Protein AF-A0A969V2J6-F1 (afdb_monomer_lite)

Radius of gyration: 20.97 Å; chains: 1; bounding box: 41×26×71 Å

Sequence (148 aa):
MDELMSIHEIFIEPVRGALNVSGVFYYAWIIPANRFGLALFSAVFRFWLSLLTPVRLLFGLAAALFLGGSIGMEMVGGYYVSIAQPDWIYRLIHHGEEFLEMAGISVFCLPWSSWSASKPGNLQFSQLSPLGLKALIDGNIEGSSLAP

Structure (mmCIF, N/CA/C/O backbone):
data_AF-A0A969V2J6-F1
#
_entry.id   AF-A0A969V2J6-F1
#
loop_
_atom_site.group_PDB
_atom_site.id
_atom_site.type_symbol
_atom_site.label_atom_id
_atom_site.label_alt_id
_atom_site.label_comp_id
_atom_site.label_asym_id
_atom_site.label_entity_id
_atom_site.label_seq_id
_atom_site.pdbx_PDB_ins_code
_atom_site.Cartn_x
_atom_site.Cartn_y
_atom_site.Cartn_z
_atom_site.occupancy
_atom_site.B_iso_or_equiv
_atom_site.auth_seq_id
_atom_site.auth_comp_id
_atom_site.auth_asym_id
_atom_site.auth_atom_id
_atom_site.pdbx_PDB_model_num
ATOM 1 N N . MET A 1 1 ? 7.703 -18.942 1.971 1.00 44.28 1 MET A N 1
ATOM 2 C CA . MET A 1 1 ? 6.712 -19.352 0.957 1.00 44.28 1 MET A CA 1
ATOM 3 C C . MET A 1 1 ? 6.334 -18.099 0.213 1.00 44.28 1 MET A C 1
ATOM 5 O O . MET A 1 1 ? 6.005 -17.119 0.864 1.00 44.28 1 MET A O 1
ATOM 9 N N . ASP A 1 2 ? 6.473 -18.155 -1.103 1.00 50.75 2 ASP A N 1
ATOM 10 C CA . ASP A 1 2 ? 6.484 -17.022 -2.030 1.00 50.75 2 ASP A CA 1
ATOM 11 C C . ASP A 1 2 ? 5.198 -16.972 -2.875 1.00 50.75 2 ASP A C 1
ATOM 13 O O . ASP A 1 2 ? 5.191 -16.703 -4.073 1.00 50.75 2 ASP A O 1
ATOM 17 N N . GLU A 1 3 ? 4.079 -17.373 -2.267 1.00 53.94 3 GLU A N 1
ATOM 18 C CA . GLU A 1 3 ? 2.842 -17.668 -3.000 1.00 53.94 3 GLU A CA 1
ATOM 19 C C . GLU A 1 3 ? 2.149 -16.416 -3.551 1.00 53.94 3 GLU A C 1
ATOM 21 O O . GLU A 1 3 ? 1.500 -16.506 -4.588 1.00 53.94 3 GLU A O 1
ATOM 26 N N . LEU A 1 4 ? 2.309 -15.251 -2.910 1.00 54.31 4 LEU A N 1
ATOM 27 C CA . LEU A 1 4 ? 1.837 -13.978 -3.470 1.00 54.31 4 LEU A CA 1
ATOM 28 C C . LEU A 1 4 ? 2.778 -13.444 -4.565 1.00 54.31 4 LEU A C 1
ATOM 30 O O . LEU A 1 4 ? 2.282 -13.001 -5.598 1.00 54.31 4 LEU A O 1
ATOM 34 N N . MET A 1 5 ? 4.101 -13.591 -4.402 1.00 52.25 5 MET A N 1
ATOM 35 C CA . MET A 1 5 ? 5.109 -13.171 -5.392 1.00 52.25 5 MET A CA 1
ATOM 36 C C . MET A 1 5 ? 4.898 -13.877 -6.740 1.00 52.25 5 MET A C 1
ATOM 38 O O . MET A 1 5 ? 4.929 -13.246 -7.794 1.00 52.25 5 MET A O 1
ATOM 42 N N . SER A 1 6 ? 4.524 -15.162 -6.711 1.00 58.69 6 SER A N 1
ATOM 43 C CA . SER A 1 6 ? 4.220 -15.910 -7.934 1.00 58.69 6 SER A CA 1
ATOM 44 C C . SER A 1 6 ? 2.957 -15.412 -8.651 1.00 58.69 6 SER A C 1
ATOM 46 O O . SER A 1 6 ? 2.905 -15.419 -9.877 1.00 58.69 6 SER A O 1
ATOM 48 N N . ILE A 1 7 ? 1.934 -14.938 -7.930 1.00 61.84 7 ILE A N 1
ATOM 49 C CA . ILE A 1 7 ? 0.691 -14.473 -8.566 1.00 61.84 7 ILE A CA 1
ATOM 50 C C . ILE A 1 7 ? 0.947 -13.190 -9.358 1.00 61.84 7 ILE A C 1
ATOM 52 O O . ILE A 1 7 ? 0.471 -13.073 -10.488 1.00 61.84 7 ILE A O 1
ATOM 56 N N . HIS A 1 8 ? 1.709 -12.249 -8.798 1.00 60.41 8 HIS A N 1
ATOM 57 C CA . HIS A 1 8 ? 1.993 -10.975 -9.458 1.00 60.41 8 HIS A CA 1
ATOM 58 C C . HIS A 1 8 ? 2.805 -11.243 -10.729 1.00 60.41 8 HIS A C 1
ATOM 60 O O . HIS A 1 8 ? 2.400 -10.814 -11.807 1.00 60.41 8 HIS A O 1
ATOM 66 N N . GLU A 1 9 ? 3.832 -12.096 -10.640 1.00 64.12 9 GLU A N 1
ATOM 67 C CA . GLU A 1 9 ? 4.631 -12.549 -11.783 1.00 64.12 9 GLU A CA 1
ATOM 68 C C . GLU A 1 9 ? 3.809 -13.212 -12.896 1.00 64.12 9 GLU A C 1
ATOM 70 O O . GLU A 1 9 ? 3.976 -12.886 -14.075 1.00 64.12 9 GLU A O 1
ATOM 75 N N . ILE A 1 10 ? 2.869 -14.092 -12.536 1.00 67.38 10 ILE A N 1
ATOM 76 C CA . ILE A 1 10 ? 1.990 -14.776 -13.496 1.00 67.38 10 ILE A CA 1
ATOM 77 C C . ILE A 1 10 ? 1.106 -13.780 -14.259 1.00 67.38 10 ILE A C 1
ATOM 79 O O . ILE A 1 10 ? 0.810 -14.004 -15.435 1.00 67.38 10 ILE A O 1
ATOM 83 N N . PHE A 1 11 ? 0.676 -12.686 -13.624 1.00 64.38 11 PHE A N 1
ATOM 84 C CA . PHE A 1 11 ? -0.180 -11.682 -14.259 1.00 64.38 11 PHE A CA 1
ATOM 85 C C . PHE A 1 11 ? 0.587 -10.629 -15.069 1.00 64.38 11 PHE A C 1
ATOM 87 O O . PHE A 1 11 ? -0.026 -9.985 -15.924 1.00 64.38 11 PHE A O 1
ATOM 94 N N . ILE A 1 12 ? 1.900 -10.470 -14.876 1.00 67.25 12 ILE A N 1
ATOM 95 C CA . ILE A 1 12 ? 2.707 -9.494 -15.628 1.00 67.25 12 ILE A CA 1
ATOM 96 C C . ILE A 1 12 ? 2.654 -9.777 -17.127 1.00 67.25 12 ILE A C 1
ATOM 98 O O . ILE A 1 12 ? 2.226 -8.916 -17.893 1.00 67.25 12 ILE A O 1
ATOM 102 N N . GLU A 1 13 ? 3.055 -10.974 -17.553 1.00 66.69 13 GLU A N 1
ATOM 103 C CA . GLU A 1 13 ? 3.161 -11.340 -18.971 1.00 66.69 13 GLU A CA 1
ATOM 104 C C . GLU A 1 13 ? 1.835 -11.221 -19.753 1.00 66.69 13 GLU A C 1
ATOM 106 O O . GLU A 1 13 ? 1.806 -10.530 -20.778 1.00 66.69 13 GLU A O 1
ATOM 111 N N . PRO A 1 14 ? 0.700 -11.798 -19.303 1.00 66.44 14 PRO A N 1
ATOM 112 C CA . PRO A 1 14 ? -0.558 -11.705 -20.043 1.00 66.44 14 PRO A CA 1
ATOM 113 C C . PRO A 1 14 ? -1.126 -10.281 -20.077 1.00 66.44 14 PRO A C 1
ATOM 115 O O . PRO A 1 14 ? -1.670 -9.866 -21.102 1.00 66.44 14 PRO A O 1
ATOM 118 N N . VAL A 1 15 ? -0.992 -9.504 -18.994 1.00 64.69 15 VAL A N 1
ATOM 119 C CA . VAL A 1 15 ? -1.521 -8.130 -18.945 1.00 64.69 15 VAL A CA 1
ATOM 120 C C . VAL A 1 15 ? -0.633 -7.178 -19.750 1.00 64.69 15 VAL A C 1
ATOM 122 O O . VAL A 1 15 ? -1.146 -6.331 -20.484 1.00 64.69 15 VAL A O 1
ATOM 125 N N . ARG A 1 16 ? 0.691 -7.350 -19.694 1.00 65.69 16 ARG A N 1
ATOM 126 C CA . ARG A 1 16 ? 1.646 -6.604 -20.520 1.00 65.69 16 ARG A CA 1
ATOM 127 C C . ARG A 1 16 ? 1.450 -6.899 -22.004 1.00 65.69 16 ARG A C 1
ATOM 129 O O . ARG A 1 16 ? 1.3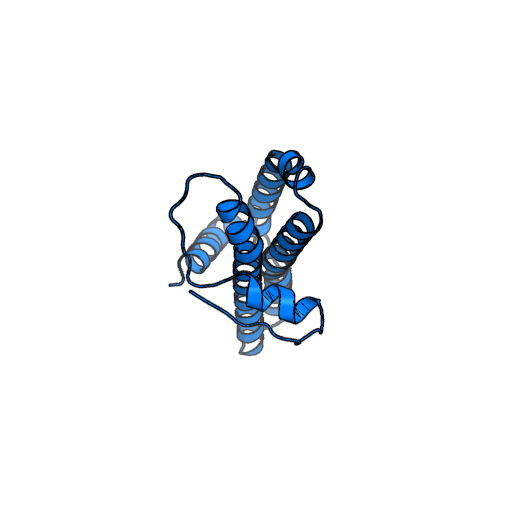86 -5.959 -22.794 1.00 65.69 16 ARG A O 1
ATOM 136 N N . GLY A 1 17 ? 1.306 -8.171 -22.378 1.00 63.22 17 GLY A N 1
ATOM 137 C CA . GLY A 1 17 ? 1.048 -8.582 -23.759 1.00 63.22 17 GLY A CA 1
ATOM 138 C C . GLY A 1 17 ? -0.270 -8.030 -24.313 1.00 63.22 17 GLY A C 1
ATOM 139 O O . GLY A 1 17 ? -0.334 -7.652 -25.480 1.00 63.22 17 GLY A O 1
ATOM 140 N N . ALA A 1 18 ? -1.302 -7.911 -23.472 1.00 61.97 18 ALA A N 1
ATOM 141 C CA . ALA A 1 18 ? -2.593 -7.345 -23.863 1.00 61.97 18 ALA A CA 1
ATOM 142 C C . ALA A 1 18 ? -2.593 -5.806 -23.964 1.00 61.97 18 ALA A C 1
ATOM 144 O O . ALA A 1 18 ? -3.299 -5.254 -24.807 1.00 61.97 18 ALA A O 1
ATOM 145 N N . LEU A 1 19 ? -1.836 -5.108 -23.108 1.00 61.34 19 LEU A N 1
ATOM 146 C CA . LEU A 1 19 ? -1.849 -3.640 -23.017 1.00 61.34 19 LEU A CA 1
ATOM 147 C C . LEU A 1 19 ? -0.678 -2.951 -23.739 1.00 61.34 19 LEU A C 1
ATOM 149 O O . LEU A 1 19 ? -0.704 -1.731 -23.883 1.00 61.34 19 LEU A O 1
ATOM 153 N N . ASN A 1 20 ? 0.324 -3.707 -24.205 1.00 61.22 20 ASN A N 1
ATOM 154 C CA . ASN A 1 20 ? 1.529 -3.218 -24.890 1.00 61.22 20 ASN A CA 1
ATOM 155 C C . ASN A 1 20 ? 2.209 -2.037 -24.161 1.00 61.22 20 ASN A C 1
ATOM 157 O O . ASN A 1 20 ? 2.655 -1.067 -24.775 1.00 61.22 20 ASN A O 1
ATOM 161 N N . VAL A 1 21 ? 2.225 -2.092 -22.827 1.00 60.72 21 VAL A N 1
ATOM 162 C CA . VAL A 1 21 ? 2.740 -1.030 -21.952 1.00 60.72 21 VAL A CA 1
ATOM 163 C C . VAL A 1 21 ? 4.225 -1.231 -21.636 1.00 60.72 21 VAL A C 1
ATOM 165 O O . VAL A 1 21 ? 4.696 -2.352 -21.448 1.00 60.72 21 VAL A O 1
ATOM 168 N N . SER A 1 22 ? 4.966 -0.122 -21.567 1.00 56.25 22 SER A N 1
ATOM 169 C CA . SER A 1 22 ? 6.397 -0.053 -21.232 1.00 56.25 22 SER A CA 1
ATOM 170 C C . SER A 1 22 ? 6.681 1.106 -20.265 1.00 56.25 22 SER A C 1
ATOM 172 O O . SER A 1 22 ? 5.939 2.089 -20.254 1.00 56.25 22 SER A O 1
ATOM 174 N N . GLY A 1 23 ? 7.773 1.041 -19.493 1.00 59.28 23 GLY A N 1
ATOM 175 C CA . GLY A 1 23 ? 8.202 2.120 -18.586 1.00 59.28 23 GLY A CA 1
ATOM 176 C C . GLY A 1 23 ? 7.605 2.004 -17.179 1.00 59.28 23 GLY A C 1
ATOM 177 O O . GLY A 1 23 ? 7.648 0.941 -16.580 1.00 59.28 23 GLY A O 1
ATOM 178 N N . VAL A 1 24 ? 7.027 3.080 -16.637 1.00 55.81 24 VAL A N 1
ATOM 179 C CA . VAL A 1 24 ? 6.465 3.113 -15.262 1.00 55.81 24 VAL A CA 1
ATOM 180 C C . VAL A 1 24 ? 5.326 2.097 -15.051 1.00 55.81 24 VAL A C 1
ATOM 182 O O . VAL A 1 24 ? 5.085 1.658 -13.934 1.00 55.81 24 VAL A O 1
ATOM 185 N N . PHE A 1 25 ? 4.660 1.678 -16.131 1.00 57.78 25 PHE A N 1
ATOM 186 C CA . PHE A 1 25 ? 3.633 0.628 -16.135 1.00 57.78 25 PHE A CA 1
ATOM 187 C C . PHE A 1 25 ? 4.160 -0.723 -16.637 1.00 57.78 25 PHE A C 1
ATOM 189 O O . PHE A 1 25 ? 3.392 -1.514 -17.181 1.00 57.78 25 PHE A O 1
ATOM 196 N N . TYR A 1 26 ? 5.465 -0.983 -16.503 1.00 57.31 26 TYR A N 1
ATOM 197 C CA . TYR A 1 26 ? 6.056 -2.281 -16.846 1.00 57.31 26 TYR A CA 1
ATOM 198 C C . TYR A 1 26 ? 5.293 -3.433 -16.169 1.00 57.31 26 TYR A C 1
ATOM 200 O O . TYR A 1 26 ? 4.978 -4.439 -16.806 1.00 57.31 26 TYR A O 1
ATOM 208 N N . TYR A 1 27 ? 4.880 -3.212 -14.920 1.00 62.38 27 TYR A N 1
ATOM 209 C CA . TYR A 1 27 ? 3.997 -4.078 -14.147 1.00 62.38 27 TYR A CA 1
ATOM 210 C C . TYR A 1 27 ? 2.532 -3.693 -14.380 1.00 62.38 27 TYR A C 1
ATOM 212 O O . TYR A 1 27 ? 1.866 -3.029 -13.591 1.00 62.38 27 TYR A O 1
ATOM 220 N N . ALA A 1 28 ? 2.017 -4.081 -15.544 1.00 65.88 28 ALA A N 1
ATOM 221 C CA . ALA A 1 28 ? 0.691 -3.690 -16.019 1.00 65.88 28 ALA A CA 1
ATOM 222 C C . ALA A 1 28 ? -0.470 -4.167 -15.114 1.00 65.88 28 ALA A C 1
ATOM 224 O O . ALA A 1 28 ? -1.568 -3.603 -15.162 1.00 65.88 28 ALA A O 1
ATOM 225 N N . TRP A 1 29 ? -0.230 -5.182 -14.274 1.00 68.25 29 TRP A N 1
ATOM 226 C CA . TRP A 1 29 ? -1.197 -5.739 -13.322 1.00 68.25 29 TRP A CA 1
ATOM 227 C C . TRP A 1 29 ? -1.610 -4.745 -12.217 1.00 68.25 29 TRP A C 1
ATOM 229 O O . TRP A 1 29 ? -2.707 -4.875 -11.668 1.00 68.25 29 TRP A O 1
ATOM 239 N N . ILE A 1 30 ? -0.823 -3.687 -11.980 1.00 71.62 30 ILE A N 1
ATOM 240 C CA . ILE A 1 30 ? -1.172 -2.574 -11.081 1.00 71.62 30 ILE A CA 1
ATOM 241 C C . ILE A 1 30 ? -2.531 -1.967 -11.456 1.00 71.62 30 ILE A C 1
ATOM 243 O O . ILE A 1 30 ? -3.316 -1.592 -10.588 1.00 71.62 30 ILE A O 1
ATOM 247 N N . ILE A 1 31 ? -2.852 -1.873 -12.751 1.00 72.06 31 ILE A N 1
ATOM 248 C CA . ILE A 1 31 ? -4.093 -1.247 -13.227 1.00 72.06 31 ILE A CA 1
ATOM 249 C C . ILE A 1 31 ? -5.335 -2.040 -12.776 1.00 72.06 31 ILE A C 1
ATOM 251 O O . ILE A 1 31 ? -6.201 -1.448 -12.116 1.00 72.06 31 ILE A O 1
ATOM 255 N N . PRO A 1 32 ? -5.476 -3.345 -13.098 1.00 76.31 32 PRO A N 1
ATOM 256 C CA . PRO A 1 32 ? -6.601 -4.138 -12.614 1.00 76.31 32 PRO A CA 1
ATOM 257 C C . PRO A 1 32 ? -6.595 -4.294 -11.088 1.00 76.31 32 PRO A C 1
ATOM 259 O O . PRO A 1 32 ? -7.663 -4.180 -10.483 1.00 76.31 32 PRO A O 1
ATOM 262 N N . ALA A 1 33 ? -5.429 -4.469 -10.455 1.00 77.50 33 ALA A N 1
ATOM 263 C CA . ALA A 1 33 ? -5.334 -4.593 -9.002 1.00 77.50 33 ALA A CA 1
ATOM 264 C C . ALA A 1 33 ? -5.804 -3.326 -8.280 1.00 77.50 33 ALA A C 1
ATOM 266 O O . ALA A 1 33 ? -6.625 -3.408 -7.369 1.00 77.50 33 ALA A O 1
ATOM 267 N N . ASN A 1 34 ? -5.386 -2.142 -8.734 1.00 80.62 34 ASN A N 1
ATOM 268 C CA . ASN A 1 34 ? -5.813 -0.873 -8.150 1.00 80.62 34 ASN A CA 1
ATOM 269 C C . ASN A 1 34 ? -7.316 -0.625 -8.354 1.00 80.62 34 ASN A C 1
ATOM 271 O O . ASN A 1 34 ? -8.001 -0.165 -7.442 1.00 80.62 34 ASN A O 1
ATOM 275 N N . ARG A 1 35 ? -7.873 -0.974 -9.524 1.00 81.25 35 ARG A N 1
ATOM 276 C CA . ARG A 1 35 ? -9.326 -0.868 -9.764 1.00 81.25 35 ARG A CA 1
ATOM 277 C C . ARG A 1 35 ? -10.123 -1.772 -8.827 1.00 81.25 35 ARG A C 1
ATOM 279 O O . ARG A 1 35 ? -11.116 -1.325 -8.252 1.00 81.25 35 ARG A O 1
ATOM 286 N N . PHE A 1 36 ? -9.694 -3.022 -8.674 1.00 83.94 36 PHE A N 1
ATOM 287 C CA . PHE A 1 36 ? -10.328 -3.974 -7.768 1.00 83.94 36 PHE A CA 1
ATOM 288 C C . PHE A 1 36 ? -10.185 -3.538 -6.305 1.00 83.94 36 PHE A C 1
ATOM 290 O O . PHE A 1 36 ? -11.173 -3.505 -5.573 1.00 83.94 36 PHE A O 1
ATOM 297 N N . GLY A 1 37 ? -8.983 -3.121 -5.902 1.00 84.50 37 GLY A N 1
ATOM 298 C CA . GLY A 1 37 ? -8.693 -2.610 -4.566 1.00 84.50 37 GLY A CA 1
ATOM 299 C C . GLY A 1 37 ? -9.539 -1.388 -4.215 1.00 84.50 37 GLY A C 1
ATOM 300 O O . GLY A 1 37 ? -10.125 -1.341 -3.137 1.00 84.50 37 GLY A O 1
ATOM 301 N N . LEU A 1 38 ? -9.698 -0.441 -5.144 1.00 86.25 38 LEU A N 1
ATOM 302 C CA . LEU A 1 38 ? -10.551 0.731 -4.947 1.00 86.25 38 LEU A CA 1
ATOM 303 C C . LEU A 1 38 ? -12.031 0.347 -4.806 1.00 86.25 38 LEU A C 1
ATOM 305 O O . LEU A 1 38 ? -12.724 0.884 -3.940 1.00 86.25 38 LEU A O 1
ATOM 309 N N . ALA A 1 39 ? -12.518 -0.597 -5.617 1.00 87.62 39 ALA A N 1
ATOM 310 C CA . ALA A 1 39 ? -13.884 -1.103 -5.507 1.00 87.62 39 ALA A CA 1
ATOM 311 C C . ALA A 1 39 ? -14.120 -1.781 -4.147 1.00 87.62 39 ALA A C 1
ATOM 313 O O . ALA A 1 39 ? -15.090 -1.458 -3.457 1.00 87.62 39 ALA A O 1
ATOM 314 N N . LEU A 1 40 ? -13.200 -2.646 -3.714 1.00 86.44 40 LEU A N 1
ATOM 315 C CA . LEU A 1 40 ? -13.266 -3.308 -2.414 1.00 86.44 40 LEU A CA 1
ATOM 316 C C . LEU A 1 40 ? -13.215 -2.294 -1.266 1.00 86.44 40 LEU A C 1
ATOM 318 O O . LEU A 1 40 ? -14.060 -2.340 -0.372 1.00 86.44 40 LEU A O 1
ATOM 322 N N . PHE A 1 41 ? -12.282 -1.338 -1.325 1.00 87.31 41 PHE A N 1
ATOM 323 C CA . PHE A 1 41 ? -12.173 -0.264 -0.343 1.00 87.31 41 PHE A CA 1
ATOM 324 C C . PHE A 1 41 ? -13.468 0.541 -0.263 1.00 87.31 41 PHE A C 1
ATOM 326 O O . PHE A 1 41 ? -13.961 0.780 0.833 1.00 87.31 41 PHE A O 1
ATOM 333 N N . SER A 1 42 ? -14.076 0.891 -1.401 1.00 87.94 42 SER A N 1
ATOM 334 C CA . SER A 1 42 ? -15.348 1.621 -1.428 1.00 87.94 42 SER A CA 1
ATOM 335 C C . SER A 1 42 ? -16.488 0.849 -0.750 1.00 87.94 42 SER A C 1
ATOM 337 O O . SER A 1 42 ? -17.282 1.445 -0.018 1.00 87.94 42 SER A O 1
ATOM 339 N N . ALA A 1 43 ? -16.528 -0.479 -0.912 1.00 89.88 43 ALA A N 1
ATOM 340 C CA . ALA A 1 43 ? -17.523 -1.337 -0.277 1.00 89.88 43 ALA A CA 1
ATOM 341 C C . ALA A 1 43 ? -17.354 -1.384 1.252 1.00 89.88 43 ALA A C 1
ATOM 343 O O . ALA A 1 43 ? -18.342 -1.354 1.986 1.00 89.88 43 ALA A O 1
ATOM 344 N N . VAL A 1 44 ? -16.110 -1.398 1.744 1.00 86.88 44 VAL A N 1
ATOM 345 C CA . VAL A 1 44 ? -15.807 -1.426 3.188 1.00 86.88 44 VAL A CA 1
ATOM 346 C C . VAL A 1 44 ? -15.611 -0.037 3.802 1.00 86.88 44 VAL A C 1
ATOM 348 O O . VAL A 1 44 ? -15.481 0.081 5.018 1.00 86.88 44 VAL A O 1
ATOM 351 N N . PHE A 1 45 ? -15.638 1.034 3.007 1.00 88.56 45 PHE A N 1
ATOM 352 C CA . PHE A 1 45 ? -15.306 2.391 3.447 1.00 88.56 45 PHE A CA 1
ATOM 353 C C . PHE A 1 45 ? -16.200 2.870 4.593 1.00 88.56 45 PHE A C 1
ATOM 355 O O . PHE A 1 45 ? -15.726 3.414 5.589 1.00 88.56 45 PHE A O 1
ATOM 362 N N . ARG A 1 46 ? -17.509 2.608 4.492 1.00 85.94 46 ARG A N 1
ATOM 363 C CA . ARG A 1 46 ? -18.485 2.961 5.537 1.00 85.94 46 ARG A CA 1
ATOM 364 C C . ARG A 1 46 ? -18.200 2.227 6.849 1.00 85.94 46 ARG A C 1
ATOM 366 O O . ARG A 1 46 ? -18.328 2.819 7.916 1.00 85.94 46 ARG A O 1
ATOM 373 N N . PHE A 1 47 ? -17.781 0.965 6.768 1.00 85.75 47 PHE A N 1
ATOM 374 C CA . PHE A 1 47 ? -17.355 0.188 7.931 1.00 85.75 47 PHE A CA 1
ATOM 375 C C . PHE A 1 47 ? -16.047 0.740 8.510 1.00 85.75 47 PHE A C 1
ATOM 377 O O . PHE A 1 47 ? -15.953 0.945 9.717 1.00 85.75 47 PHE A O 1
ATOM 384 N N . TRP A 1 48 ? -15.074 1.081 7.667 1.00 85.19 48 TRP A N 1
ATOM 385 C CA . TRP A 1 48 ? -13.811 1.673 8.106 1.00 85.19 48 TRP A CA 1
ATOM 386 C C . TRP A 1 48 ? -14.006 3.002 8.853 1.00 85.19 48 TRP A C 1
ATOM 388 O O . TRP A 1 48 ? -13.374 3.236 9.883 1.00 85.19 48 TRP A O 1
ATOM 398 N N . LEU A 1 49 ? -14.939 3.845 8.402 1.00 87.00 49 LEU A N 1
ATOM 399 C CA . LEU A 1 49 ? -15.294 5.084 9.101 1.00 87.00 49 LEU A CA 1
ATOM 400 C C . LEU A 1 49 ? -15.950 4.848 10.468 1.00 87.00 49 LEU A C 1
ATOM 402 O O . LEU A 1 49 ? -15.812 5.700 11.345 1.00 87.00 49 LEU A O 1
ATOM 406 N N . SER A 1 50 ? -16.625 3.710 10.657 1.00 85.94 50 SER A N 1
ATOM 407 C CA . SER A 1 50 ? -17.265 3.340 11.927 1.00 85.94 50 SER A CA 1
ATOM 408 C C . SER A 1 50 ? -16.287 2.840 13.001 1.00 85.94 50 SER A C 1
ATOM 410 O O . SER A 1 50 ? -16.679 2.659 14.152 1.00 85.94 50 SER A O 1
ATOM 412 N N . LEU A 1 51 ? -15.013 2.628 12.648 1.00 80.75 51 LEU A N 1
ATOM 413 C CA . LEU A 1 51 ? -13.975 2.187 13.580 1.00 80.75 51 LEU A CA 1
ATOM 414 C C . LEU A 1 51 ? -13.498 3.332 14.485 1.00 80.75 51 LEU A C 1
ATOM 416 O O . LEU A 1 51 ? -13.458 4.498 14.086 1.00 80.75 51 LEU A O 1
ATOM 420 N N . LEU A 1 52 ? -13.056 2.976 15.697 1.00 82.50 52 LEU A N 1
ATOM 421 C CA . LEU A 1 52 ? -12.401 3.909 16.615 1.00 82.50 52 LEU A CA 1
ATOM 422 C C . LEU A 1 52 ? -11.169 4.532 15.939 1.00 82.50 52 LEU A C 1
ATOM 424 O O . LEU A 1 52 ? -10.404 3.836 15.271 1.00 82.50 52 LEU A O 1
ATOM 428 N N . THR A 1 53 ? -10.941 5.830 16.162 1.00 81.50 53 THR A N 1
ATOM 429 C CA . THR A 1 53 ? -9.833 6.601 15.568 1.00 81.50 53 THR A CA 1
ATOM 430 C C . THR A 1 53 ? -8.469 5.887 15.581 1.00 81.50 53 THR A C 1
ATOM 432 O O . THR A 1 53 ? -7.864 5.823 14.511 1.00 81.50 53 THR A O 1
ATOM 435 N N . PRO A 1 54 ? -7.974 5.305 16.697 1.00 77.38 54 PRO A N 1
ATOM 436 C CA . PRO A 1 54 ? -6.684 4.603 16.694 1.00 77.38 54 PRO A CA 1
ATOM 437 C C . PRO A 1 54 ? -6.668 3.376 15.771 1.00 77.38 54 PRO A C 1
ATOM 439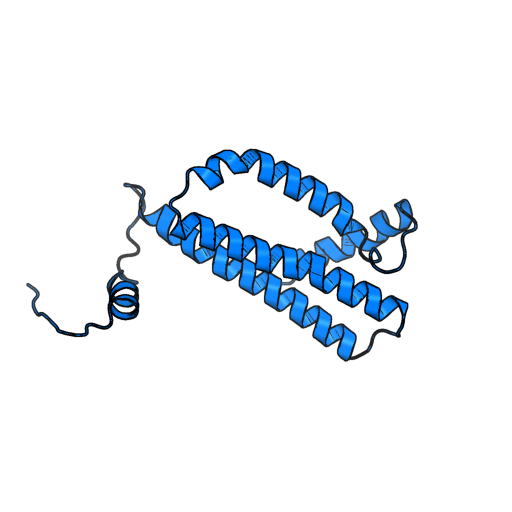 O O . PRO A 1 54 ? -5.712 3.171 15.029 1.00 77.38 54 PRO A O 1
ATOM 442 N N . VAL A 1 55 ? -7.752 2.596 15.750 1.00 80.31 55 VAL A N 1
ATOM 443 C CA . VAL A 1 55 ? -7.897 1.410 14.891 1.00 80.31 55 VAL A CA 1
ATOM 444 C C . VAL A 1 55 ? -7.967 1.821 13.418 1.00 80.31 55 VAL A C 1
ATOM 446 O O . VAL A 1 55 ? -7.316 1.221 12.565 1.00 80.31 55 VAL A O 1
ATOM 449 N N . ARG A 1 56 ? -8.704 2.896 13.120 1.00 82.75 56 ARG A N 1
ATOM 450 C CA . ARG A 1 56 ? -8.828 3.465 11.774 1.00 82.75 56 ARG A CA 1
ATOM 451 C C . ARG A 1 56 ? -7.480 3.931 11.215 1.00 82.75 56 ARG A C 1
ATOM 453 O O . ARG A 1 56 ? -7.183 3.653 10.054 1.00 82.75 56 ARG A O 1
ATOM 460 N N . LEU A 1 57 ? -6.672 4.610 12.035 1.00 84.31 57 LEU A N 1
ATOM 461 C CA . LEU A 1 57 ? -5.334 5.078 11.656 1.00 84.31 57 LEU A CA 1
ATOM 462 C C . LEU A 1 57 ? -4.367 3.916 11.409 1.00 84.31 57 LEU A C 1
ATOM 464 O O . LEU A 1 57 ? -3.639 3.955 10.424 1.00 84.31 57 LEU A O 1
ATOM 468 N N . LEU A 1 58 ? -4.400 2.868 12.238 1.00 82.62 58 LEU A N 1
ATOM 469 C CA . LEU A 1 58 ? -3.569 1.675 12.038 1.00 82.62 58 LEU A CA 1
ATOM 470 C C . LEU A 1 58 ? -3.914 0.943 10.736 1.00 82.62 58 LEU A C 1
ATOM 472 O O . LEU A 1 58 ? -3.008 0.588 9.988 1.00 82.62 58 LEU A O 1
ATOM 476 N N . PHE A 1 59 ? -5.203 0.779 10.415 1.00 84.62 59 PHE A N 1
ATOM 477 C CA . PHE A 1 59 ? -5.607 0.220 9.118 1.00 84.62 59 PHE A CA 1
ATOM 478 C C . PHE A 1 59 ? -5.182 1.107 7.944 1.00 84.62 59 PHE A C 1
ATOM 480 O O . PHE A 1 59 ? -4.740 0.591 6.922 1.00 84.62 59 PHE A O 1
ATOM 487 N N . GLY A 1 60 ? -5.287 2.432 8.091 1.00 87.56 60 GLY A N 1
ATOM 488 C CA . GLY A 1 60 ? -4.808 3.374 7.080 1.00 87.56 60 GLY A CA 1
ATOM 489 C C . GLY A 1 60 ? -3.297 3.275 6.857 1.00 87.56 60 GLY A C 1
ATOM 490 O O . GLY A 1 60 ? -2.852 3.245 5.715 1.00 87.56 60 GLY A O 1
ATOM 491 N N . LEU A 1 61 ? -2.515 3.159 7.933 1.00 88.31 61 LEU A N 1
ATOM 492 C CA . LEU A 1 61 ? -1.065 2.983 7.870 1.00 88.31 61 LEU A CA 1
ATOM 493 C C . LEU A 1 61 ? -0.680 1.643 7.234 1.00 88.31 61 LEU A C 1
ATOM 495 O O . LEU A 1 61 ? 0.190 1.612 6.371 1.00 88.31 61 LEU A O 1
ATOM 499 N N . ALA A 1 62 ? -1.349 0.555 7.620 1.00 87.88 62 ALA A N 1
ATOM 500 C CA . ALA A 1 62 ? -1.144 -0.759 7.020 1.00 87.88 62 ALA A CA 1
ATOM 501 C C . ALA A 1 62 ? -1.405 -0.735 5.508 1.00 87.88 62 ALA A C 1
ATOM 503 O O . ALA A 1 62 ? -0.583 -1.215 4.731 1.00 87.88 62 ALA A O 1
ATOM 504 N N . ALA A 1 63 ? -2.514 -0.114 5.090 1.00 87.12 63 ALA A N 1
ATOM 505 C CA . ALA A 1 63 ? -2.840 0.058 3.680 1.00 87.12 63 ALA A CA 1
ATOM 506 C C . ALA A 1 63 ? -1.806 0.931 2.954 1.00 87.12 63 ALA A C 1
ATOM 508 O O . ALA A 1 63 ? -1.412 0.596 1.845 1.00 87.12 63 ALA A O 1
ATOM 509 N N . ALA A 1 64 ? -1.334 2.017 3.573 1.00 88.94 64 ALA A N 1
ATOM 510 C CA . ALA A 1 64 ? -0.318 2.888 2.985 1.00 88.94 64 ALA A CA 1
ATOM 511 C C . ALA A 1 64 ? 1.033 2.179 2.807 1.00 88.94 64 ALA A C 1
ATOM 513 O O . ALA A 1 64 ? 1.668 2.355 1.774 1.00 88.94 64 ALA A O 1
ATOM 514 N N . LEU A 1 65 ? 1.457 1.363 3.776 1.00 89.44 65 LEU A N 1
ATOM 515 C CA . LEU A 1 65 ? 2.684 0.569 3.675 1.00 89.44 65 LEU A CA 1
ATOM 516 C C . LEU A 1 65 ? 2.565 -0.517 2.604 1.00 89.44 65 LEU A C 1
ATOM 518 O O . LEU A 1 65 ? 3.451 -0.636 1.769 1.00 89.44 65 LEU A O 1
ATOM 522 N N . PHE A 1 66 ? 1.455 -1.257 2.588 1.00 86.56 66 PHE A N 1
ATOM 523 C CA . PHE A 1 66 ? 1.251 -2.347 1.635 1.00 86.56 66 PHE A CA 1
ATOM 524 C C . PHE A 1 66 ? 1.069 -1.840 0.197 1.00 86.56 66 PHE A C 1
ATOM 526 O O . PHE A 1 66 ? 1.755 -2.287 -0.718 1.00 86.56 66 PHE A O 1
ATOM 533 N N . LEU A 1 67 ? 0.168 -0.873 -0.017 1.00 85.88 67 LEU A N 1
ATOM 534 C CA . LEU A 1 67 ? -0.082 -0.298 -1.344 1.00 85.88 67 LEU A CA 1
ATOM 535 C C . LEU A 1 67 ? 1.079 0.585 -1.808 1.00 85.88 67 LEU A C 1
ATOM 537 O O . LEU A 1 67 ? 1.375 0.631 -2.995 1.00 85.88 67 LEU A O 1
ATOM 541 N N . GLY A 1 68 ? 1.733 1.297 -0.886 1.00 85.88 68 GLY A N 1
ATOM 542 C CA . GLY A 1 68 ? 2.919 2.095 -1.190 1.00 85.88 68 GLY A CA 1
ATOM 543 C C . GLY A 1 68 ? 4.140 1.233 -1.504 1.00 85.88 68 GLY A C 1
ATOM 544 O O . GLY A 1 68 ? 4.905 1.597 -2.390 1.00 85.88 68 GLY A O 1
ATOM 545 N N . GLY A 1 69 ? 4.291 0.094 -0.821 1.00 84.94 69 GLY A N 1
ATOM 546 C CA . GLY A 1 69 ? 5.271 -0.943 -1.133 1.00 84.94 69 GLY A CA 1
ATOM 547 C C . GLY A 1 69 ? 5.034 -1.506 -2.525 1.00 84.94 69 GLY A C 1
ATOM 548 O O . GLY A 1 69 ? 5.803 -1.181 -3.416 1.00 84.94 69 GLY A O 1
ATOM 549 N N . SER A 1 70 ? 3.928 -2.230 -2.720 1.00 82.00 70 SER A N 1
ATOM 550 C CA . SER A 1 70 ? 3.565 -2.848 -4.007 1.00 82.00 70 SER A CA 1
ATOM 551 C C . SER A 1 70 ? 3.585 -1.849 -5.169 1.00 82.00 70 SER A C 1
ATOM 553 O O . SER A 1 70 ? 4.451 -1.902 -6.026 1.00 82.00 70 SER A O 1
ATOM 555 N N . ILE A 1 71 ? 2.694 -0.853 -5.183 1.00 82.88 71 ILE A N 1
ATOM 556 C CA . ILE A 1 71 ? 2.554 0.052 -6.335 1.00 82.88 71 ILE A CA 1
ATOM 557 C C . ILE A 1 71 ? 3.765 0.982 -6.459 1.00 82.88 71 ILE A C 1
ATOM 559 O O . ILE A 1 71 ? 4.266 1.225 -7.556 1.00 82.88 71 ILE A O 1
ATOM 563 N N . GLY A 1 72 ? 4.216 1.557 -5.343 1.00 84.06 72 GLY A N 1
ATOM 564 C CA . GLY A 1 72 ? 5.273 2.563 -5.359 1.00 84.06 72 GLY A CA 1
ATOM 565 C C . GLY A 1 72 ? 6.629 1.975 -5.733 1.00 84.06 72 GLY A C 1
ATOM 566 O O . GLY A 1 72 ? 7.312 2.535 -6.593 1.00 84.06 72 GLY A O 1
ATOM 567 N N . MET A 1 73 ? 7.016 0.850 -5.129 1.00 83.81 73 MET A N 1
ATOM 568 C CA . MET A 1 73 ? 8.303 0.221 -5.424 1.00 83.81 73 MET A CA 1
ATOM 569 C C . MET A 1 73 ? 8.294 -0.484 -6.778 1.00 83.81 73 MET A C 1
ATOM 571 O O . MET A 1 73 ? 9.301 -0.378 -7.478 1.00 83.81 73 MET A O 1
ATOM 575 N N . GLU A 1 74 ? 7.165 -1.041 -7.234 1.00 79.88 74 GLU A N 1
ATOM 576 C CA . GLU A 1 74 ? 7.058 -1.559 -8.603 1.00 79.88 74 GLU A CA 1
ATOM 577 C C . GLU A 1 74 ? 7.231 -0.453 -9.649 1.00 79.88 74 GLU A C 1
ATOM 579 O O . GLU A 1 74 ? 7.911 -0.648 -10.657 1.00 79.88 74 GLU A O 1
ATOM 584 N N . MET A 1 75 ? 6.664 0.738 -9.423 1.00 82.75 75 MET A N 1
ATOM 585 C CA . MET A 1 75 ? 6.869 1.883 -10.318 1.00 82.75 75 MET A CA 1
ATOM 586 C C . MET A 1 75 ? 8.341 2.319 -10.350 1.00 82.75 75 MET A C 1
ATOM 588 O O . MET A 1 75 ? 8.870 2.635 -11.420 1.00 82.75 75 MET A O 1
ATOM 592 N N . VAL A 1 76 ? 9.015 2.323 -9.195 1.00 84.50 76 VAL A N 1
ATOM 593 C CA . VAL A 1 76 ? 10.448 2.647 -9.085 1.00 84.50 76 VAL A CA 1
ATOM 594 C C . VAL A 1 76 ? 11.304 1.580 -9.773 1.00 84.50 76 VAL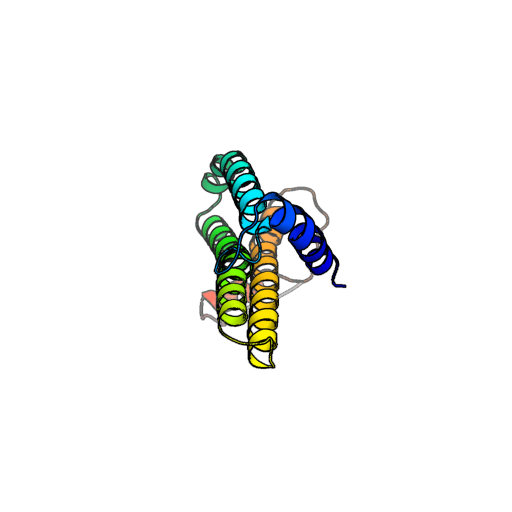 A C 1
ATOM 596 O O . VAL A 1 76 ? 12.194 1.925 -10.553 1.00 84.50 76 VAL A O 1
ATOM 599 N N . GLY A 1 77 ? 11.016 0.298 -9.547 1.00 81.94 77 GLY A N 1
ATOM 600 C CA . GLY A 1 77 ? 11.697 -0.833 -10.174 1.00 81.94 77 GLY A CA 1
ATOM 601 C C . GLY A 1 77 ? 11.481 -0.878 -11.687 1.00 81.94 77 GLY A C 1
ATOM 602 O O . GLY A 1 77 ? 12.439 -1.029 -12.443 1.00 81.94 77 GLY A O 1
ATOM 603 N N . GLY A 1 78 ? 10.24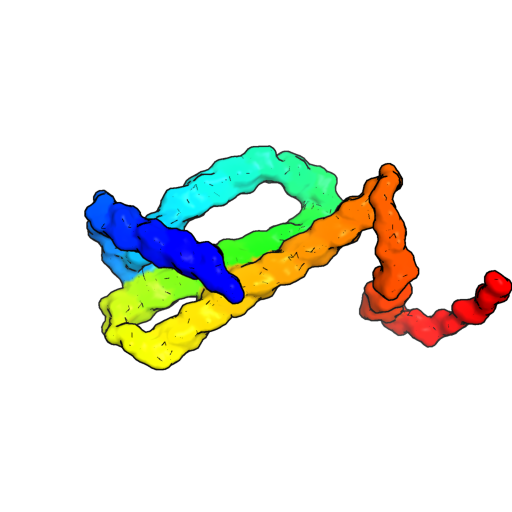9 -0.651 -12.150 1.00 79.31 78 GLY A N 1
ATOM 604 C CA . GLY A 1 78 ? 9.902 -0.575 -13.569 1.00 79.31 78 GLY A CA 1
ATOM 605 C C . GLY A 1 78 ? 10.585 0.595 -14.280 1.00 79.31 78 GLY A C 1
ATOM 606 O O . GLY A 1 78 ? 11.107 0.433 -15.385 1.00 79.31 78 GLY A O 1
ATOM 607 N N . TYR A 1 79 ? 10.670 1.762 -13.629 1.00 81.44 79 TYR A N 1
ATOM 608 C CA . TYR A 1 79 ? 11.462 2.880 -14.141 1.00 81.44 79 TYR A CA 1
ATOM 609 C C . TYR A 1 79 ? 12.954 2.531 -14.208 1.00 81.44 79 TYR A C 1
ATOM 611 O O . TYR A 1 79 ? 13.582 2.770 -15.239 1.00 81.44 79 TYR A O 1
ATOM 619 N N . TYR A 1 80 ? 13.512 1.913 -13.164 1.00 83.00 80 TYR A N 1
ATOM 620 C CA . TYR A 1 80 ? 14.918 1.512 -13.125 1.00 83.00 80 TYR A CA 1
ATOM 621 C C . TYR A 1 80 ? 15.283 0.548 -14.267 1.00 83.00 80 TYR A C 1
ATOM 623 O O . TYR A 1 80 ? 16.239 0.795 -15.000 1.00 83.00 80 TYR A O 1
ATOM 631 N N . VAL A 1 81 ? 14.473 -0.490 -14.494 1.00 80.94 81 VAL A N 1
ATOM 632 C CA . VAL A 1 81 ? 14.679 -1.468 -15.582 1.00 80.94 81 VAL A CA 1
ATOM 633 C C . VAL A 1 81 ? 14.496 -0.843 -16.972 1.00 80.94 81 VAL A C 1
ATOM 635 O O . VAL A 1 81 ? 15.059 -1.321 -17.956 1.00 80.94 81 VAL A O 1
ATOM 638 N N . SER A 1 82 ? 13.738 0.254 -17.083 1.00 77.69 82 SER A N 1
ATOM 639 C CA . SER A 1 82 ? 13.579 0.967 -18.358 1.00 77.69 82 SER A CA 1
ATOM 640 C C . SER A 1 82 ? 14.829 1.743 -18.790 1.00 77.69 82 SER A C 1
ATOM 642 O O . SER A 1 82 ? 15.014 1.980 -19.984 1.00 77.69 82 SER A O 1
ATOM 644 N N . ILE A 1 83 ? 15.690 2.123 -17.839 1.00 82.44 83 ILE A N 1
ATOM 645 C CA . ILE A 1 83 ? 16.904 2.919 -18.086 1.00 82.44 83 ILE A CA 1
ATOM 646 C C . ILE A 1 83 ? 18.200 2.117 -17.918 1.00 82.44 83 ILE A C 1
ATOM 648 O O . ILE A 1 83 ? 19.226 2.494 -18.482 1.00 82.44 83 ILE A O 1
ATOM 652 N N . ALA A 1 84 ? 18.170 1.026 -17.153 1.00 79.44 84 ALA A N 1
ATOM 653 C CA . ALA A 1 84 ? 19.326 0.207 -16.819 1.00 79.44 84 ALA A CA 1
ATOM 654 C C . ALA A 1 84 ? 18.978 -1.284 -16.887 1.00 79.44 84 ALA A C 1
ATOM 656 O O . ALA A 1 84 ? 17.834 -1.689 -16.704 1.00 79.44 84 ALA A O 1
ATOM 657 N N . GLN A 1 85 ? 19.985 -2.121 -17.145 1.00 80.06 85 GLN A N 1
ATOM 658 C CA . GLN A 1 85 ? 19.808 -3.569 -17.043 1.00 80.06 85 GLN A CA 1
ATOM 659 C C . GLN A 1 85 ? 19.622 -3.975 -15.570 1.00 80.06 85 GLN A C 1
ATOM 661 O O . GLN A 1 85 ? 20.221 -3.341 -14.699 1.00 80.06 85 GLN A O 1
ATOM 666 N N . PRO A 1 86 ? 18.842 -5.032 -15.277 1.00 78.00 86 PRO A N 1
ATOM 667 C CA . PRO A 1 86 ? 18.635 -5.500 -13.911 1.00 78.00 86 PRO A CA 1
ATOM 668 C C . PRO A 1 86 ? 19.967 -5.887 -13.255 1.00 78.00 86 PRO A C 1
ATOM 670 O O . PRO A 1 86 ? 20.643 -6.819 -13.693 1.00 78.00 86 PRO A O 1
ATOM 673 N N . ASP A 1 87 ? 20.340 -5.180 -12.194 1.00 87.00 87 ASP A N 1
ATOM 674 C CA . ASP A 1 87 ? 21.574 -5.385 -11.440 1.00 87.00 87 ASP A CA 1
ATOM 675 C C . ASP A 1 87 ? 21.271 -5.637 -9.947 1.00 87.00 87 ASP A C 1
ATOM 677 O O . ASP A 1 87 ? 20.157 -5.996 -9.555 1.00 87.00 87 ASP A O 1
ATOM 681 N N . TRP A 1 88 ? 22.274 -5.499 -9.081 1.00 87.25 88 TRP A N 1
ATOM 682 C CA . TRP A 1 88 ? 22.080 -5.663 -7.639 1.00 87.25 88 TRP A CA 1
ATOM 683 C C . TRP A 1 88 ? 21.228 -4.540 -7.018 1.00 87.25 88 TRP A C 1
ATOM 685 O O . TRP A 1 88 ? 20.586 -4.784 -5.996 1.00 87.25 88 TRP A O 1
ATOM 695 N N . ILE A 1 89 ? 21.177 -3.347 -7.627 1.00 86.62 89 ILE A N 1
ATOM 696 C CA . ILE A 1 89 ? 20.330 -2.231 -7.179 1.00 86.62 89 ILE A CA 1
ATOM 697 C C . ILE A 1 89 ? 18.866 -2.584 -7.424 1.00 86.62 89 ILE A C 1
ATOM 699 O O . ILE A 1 89 ? 18.044 -2.413 -6.527 1.00 86.62 89 ILE A O 1
ATOM 703 N N . TYR A 1 90 ? 18.549 -3.156 -8.590 1.00 83.50 90 TYR A N 1
ATOM 704 C CA . TYR A 1 90 ? 17.207 -3.671 -8.869 1.00 83.50 90 TYR A CA 1
ATOM 705 C C . TYR A 1 90 ? 16.749 -4.692 -7.814 1.00 83.50 90 TYR A C 1
ATOM 707 O O . TYR A 1 90 ? 15.639 -4.596 -7.295 1.00 83.50 90 TYR A O 1
ATOM 715 N N . ARG A 1 91 ? 17.627 -5.626 -7.420 1.00 85.19 91 ARG A N 1
ATOM 716 C CA . ARG A 1 91 ? 17.316 -6.603 -6.358 1.00 85.19 91 ARG A CA 1
ATOM 717 C C . ARG A 1 91 ? 17.075 -5.938 -5.004 1.00 85.19 91 ARG A C 1
ATOM 719 O O . ARG A 1 91 ? 16.199 -6.366 -4.267 1.00 85.19 91 ARG A O 1
ATOM 726 N N . LEU A 1 92 ? 17.821 -4.884 -4.675 1.00 87.56 92 LEU A N 1
ATOM 727 C CA . LEU A 1 92 ? 17.616 -4.141 -3.432 1.00 87.56 92 LEU A CA 1
ATOM 728 C C . LEU A 1 92 ? 16.265 -3.408 -3.417 1.00 87.56 92 LEU A C 1
ATOM 730 O O . LEU A 1 92 ? 15.602 -3.386 -2.383 1.00 87.56 92 LEU A O 1
ATOM 734 N N . ILE A 1 93 ? 15.851 -2.843 -4.557 1.00 86.19 93 ILE A N 1
ATOM 735 C CA . ILE A 1 93 ? 14.524 -2.231 -4.727 1.00 86.19 93 ILE A CA 1
ATOM 736 C C . ILE A 1 93 ? 13.436 -3.287 -4.501 1.00 86.19 93 ILE A C 1
ATOM 738 O O . ILE A 1 93 ? 12.536 -3.054 -3.701 1.00 86.19 93 ILE A O 1
ATOM 742 N N . HIS A 1 94 ? 13.577 -4.464 -5.114 1.00 84.06 94 HIS A N 1
ATOM 743 C CA . HIS A 1 94 ? 12.634 -5.576 -4.962 1.00 84.06 94 HIS A CA 1
ATOM 744 C C . HIS A 1 94 ? 12.533 -6.082 -3.513 1.00 84.06 94 HIS A C 1
ATOM 746 O O . HIS A 1 94 ? 11.449 -6.234 -2.968 1.00 84.06 94 HIS A O 1
ATOM 752 N N . HIS A 1 95 ? 13.659 -6.250 -2.817 1.00 87.19 95 HIS A N 1
ATOM 753 C CA . HIS A 1 95 ? 13.630 -6.615 -1.395 1.00 87.19 95 HIS A CA 1
ATOM 754 C C . HIS A 1 95 ? 12.979 -5.519 -0.530 1.00 87.19 95 HIS A C 1
ATOM 756 O O . HIS A 1 95 ? 12.371 -5.806 0.500 1.00 87.19 95 HIS A O 1
ATOM 762 N N . GLY A 1 96 ? 13.124 -4.249 -0.923 1.00 88.38 96 GLY A N 1
ATOM 763 C CA . GLY A 1 96 ? 12.455 -3.126 -0.269 1.00 88.38 96 GLY A CA 1
ATOM 764 C C . GLY A 1 96 ? 10.937 -3.148 -0.463 1.00 88.38 96 GLY A C 1
ATOM 765 O O . GLY A 1 96 ? 10.205 -2.866 0.483 1.00 88.38 96 GLY A O 1
ATOM 766 N N . GLU A 1 97 ? 10.475 -3.514 -1.658 1.00 87.31 97 GLU A N 1
ATOM 767 C CA . GLU A 1 97 ? 9.065 -3.775 -1.963 1.00 87.31 97 GLU A CA 1
ATOM 768 C C . GLU A 1 97 ? 8.496 -4.853 -1.036 1.00 87.31 97 GLU A C 1
ATOM 770 O O . GLU A 1 97 ? 7.585 -4.571 -0.254 1.00 87.31 97 GLU A O 1
ATOM 775 N N . GLU A 1 98 ? 9.121 -6.032 -1.019 1.00 85.38 98 GLU A N 1
ATOM 776 C CA . GLU A 1 98 ? 8.730 -7.157 -0.161 1.00 85.38 98 GLU A CA 1
ATOM 777 C C . GLU A 1 98 ? 8.692 -6.769 1.321 1.00 85.38 98 GLU A C 1
ATOM 779 O O . GLU A 1 98 ? 7.763 -7.109 2.057 1.00 85.38 98 GLU A O 1
ATOM 784 N N . PHE A 1 99 ? 9.701 -6.027 1.784 1.00 88.88 99 PHE A N 1
ATOM 785 C CA . PHE A 1 99 ? 9.768 -5.578 3.168 1.00 88.88 99 PHE A CA 1
ATOM 786 C C . PHE A 1 99 ? 8.590 -4.666 3.531 1.00 88.88 99 PHE A C 1
ATOM 788 O O . PHE A 1 99 ? 8.002 -4.820 4.604 1.00 88.88 99 PHE A O 1
ATOM 795 N N . LEU A 1 100 ? 8.226 -3.730 2.650 1.00 87.88 100 LEU A N 1
ATOM 796 C CA . LEU A 1 100 ? 7.105 -2.817 2.870 1.00 87.88 100 LEU A CA 1
ATOM 797 C C . LEU A 1 100 ? 5.759 -3.548 2.856 1.00 87.88 100 LEU A C 1
ATOM 799 O O . LEU A 1 100 ? 4.903 -3.257 3.696 1.00 87.88 100 LEU A O 1
ATOM 803 N N . GLU A 1 101 ? 5.587 -4.536 1.978 1.00 85.62 101 GLU A N 1
ATOM 804 C CA . GLU A 1 101 ? 4.397 -5.388 1.963 1.00 85.62 101 GLU A CA 1
ATOM 805 C C . GLU A 1 101 ? 4.249 -6.181 3.269 1.00 85.62 101 GLU A C 1
ATOM 807 O O . GLU A 1 101 ? 3.199 -6.134 3.922 1.00 85.62 101 GLU A O 1
ATOM 812 N N . MET A 1 102 ? 5.321 -6.842 3.716 1.00 88.00 102 MET A N 1
ATOM 813 C CA . MET A 1 102 ? 5.331 -7.616 4.963 1.00 88.00 102 MET A CA 1
ATOM 814 C C . MET A 1 102 ? 5.142 -6.725 6.198 1.00 88.00 102 MET A C 1
ATOM 816 O O . MET A 1 102 ? 4.446 -7.105 7.150 1.00 88.00 102 MET A O 1
ATOM 820 N N . ALA A 1 103 ? 5.707 -5.514 6.188 1.00 87.81 103 ALA A N 1
ATOM 821 C CA . ALA A 1 103 ? 5.477 -4.513 7.225 1.00 87.81 103 ALA A CA 1
ATOM 822 C C . ALA A 1 103 ? 4.007 -4.068 7.255 1.00 87.81 103 ALA A C 1
ATOM 824 O O . ALA A 1 103 ? 3.409 -4.003 8.331 1.00 87.81 103 ALA A O 1
ATOM 825 N N . GLY A 1 104 ? 3.395 -3.831 6.092 1.00 86.38 104 GLY A N 1
ATOM 826 C CA . GLY A 1 104 ? 1.973 -3.507 5.975 1.00 86.38 104 GLY A CA 1
ATOM 827 C C . GLY A 1 104 ? 1.070 -4.593 6.565 1.00 86.38 104 GLY A C 1
ATOM 828 O O . GLY A 1 104 ? 0.205 -4.290 7.390 1.00 86.38 104 GLY A O 1
ATOM 829 N N . ILE A 1 105 ? 1.319 -5.865 6.229 1.00 85.88 105 ILE A N 1
ATOM 830 C CA . ILE A 1 105 ? 0.586 -7.019 6.785 1.00 85.88 105 ILE A CA 1
ATOM 831 C C . ILE A 1 105 ? 0.774 -7.107 8.307 1.00 85.88 105 ILE A C 1
ATOM 833 O O . ILE A 1 105 ? -0.185 -7.315 9.053 1.00 85.88 105 ILE A O 1
ATOM 837 N N . SER A 1 106 ? 1.997 -6.897 8.794 1.00 86.12 106 SER A N 1
ATOM 838 C CA . SER A 1 106 ? 2.296 -6.934 10.230 1.00 86.12 106 SER A CA 1
ATOM 839 C C . SER A 1 106 ? 1.536 -5.846 10.998 1.00 86.12 106 SER A C 1
ATOM 841 O O . SER A 1 106 ? 0.936 -6.122 12.038 1.00 86.12 106 SER A O 1
ATOM 843 N N . VAL A 1 107 ? 1.493 -4.621 10.461 1.00 84.50 107 VAL A N 1
ATOM 844 C CA . VAL A 1 107 ? 0.732 -3.505 11.046 1.00 84.50 107 VAL A CA 1
ATOM 845 C C . VAL A 1 107 ? -0.776 -3.764 10.979 1.00 84.50 107 VAL A C 1
ATOM 847 O O . VAL A 1 107 ? -1.483 -3.404 11.918 1.00 84.50 107 VAL A O 1
ATOM 850 N N . PHE A 1 108 ? -1.276 -4.436 9.936 1.00 84.75 108 PHE A N 1
ATOM 851 C CA . PHE A 1 108 ? -2.686 -4.831 9.813 1.00 84.75 108 PHE A CA 1
ATOM 852 C C . PHE A 1 108 ? -3.137 -5.805 10.918 1.00 84.75 108 PHE A C 1
ATOM 854 O O . PHE A 1 108 ? -4.259 -5.704 11.423 1.00 84.75 108 PHE A O 1
ATOM 861 N N . CYS A 1 109 ? -2.269 -6.727 11.343 1.00 83.19 109 CYS A N 1
ATOM 862 C CA . CYS A 1 109 ? -2.594 -7.730 12.365 1.00 83.19 109 CYS A CA 1
ATOM 863 C C . CYS A 1 109 ? -2.822 -7.138 13.771 1.00 83.19 109 CYS A C 1
ATOM 865 O O . CYS A 1 109 ? -3.583 -7.697 14.570 1.00 83.19 109 CYS A O 1
ATOM 867 N N . LEU A 1 110 ? -2.214 -5.989 14.079 1.00 78.31 110 LEU A N 1
ATOM 868 C CA . LEU A 1 110 ? -2.320 -5.334 15.388 1.00 78.31 110 LEU A CA 1
ATOM 869 C C . LEU A 1 110 ? -3.767 -4.915 15.729 1.00 78.31 110 LEU A C 1
ATOM 871 O O . LEU A 1 110 ? -4.308 -5.404 16.724 1.00 78.31 110 LEU A O 1
ATOM 875 N N . PRO A 1 111 ? -4.461 -4.090 14.921 1.00 72.12 111 PRO A N 1
ATOM 876 C CA . PRO A 1 111 ? -5.856 -3.755 15.180 1.00 72.12 111 PRO A CA 1
ATOM 877 C C . PRO A 1 111 ? -6.785 -4.975 15.111 1.00 72.12 111 PRO A C 1
ATOM 879 O O . PRO A 1 111 ? -7.725 -5.047 15.903 1.00 72.12 111 PRO A O 1
ATOM 882 N N . TRP A 1 112 ? -6.524 -5.958 14.238 1.00 69.25 112 TRP A N 1
ATOM 883 C CA . TRP A 1 112 ? -7.345 -7.173 14.127 1.00 69.25 112 TRP A CA 1
ATOM 884 C C . TRP A 1 112 ? -7.414 -7.960 15.441 1.00 69.25 112 TRP A C 1
ATOM 886 O O . TRP A 1 112 ? -8.504 -8.307 15.906 1.00 69.25 112 TRP A O 1
ATOM 896 N N . SER A 1 113 ? -6.259 -8.193 16.072 1.00 65.12 113 SER A N 1
ATOM 897 C CA . SER A 1 113 ? -6.195 -8.902 17.354 1.00 65.12 113 SER A CA 1
ATOM 898 C C . SER A 1 113 ? -6.987 -8.171 18.446 1.00 65.12 113 SER A C 1
ATOM 900 O O . SER A 1 113 ? -7.828 -8.790 19.102 1.00 65.12 113 SER A O 1
ATOM 902 N N . SER A 1 114 ? -6.827 -6.846 18.558 1.00 66.06 114 SER A N 1
ATOM 903 C CA . SER A 1 114 ? -7.569 -6.029 19.532 1.00 66.06 114 SER A CA 1
ATOM 904 C C . SER A 1 114 ? -9.086 -6.016 19.294 1.00 66.06 114 SER A C 1
ATOM 906 O O . SER A 1 114 ? -9.860 -6.141 20.243 1.00 66.06 114 SER A O 1
ATOM 908 N N . TRP A 1 115 ? -9.535 -5.939 18.035 1.00 65.88 115 TRP A N 1
ATOM 909 C CA . TRP A 1 115 ? -10.958 -6.001 17.696 1.00 65.88 115 TRP A CA 1
ATOM 910 C C . TRP A 1 115 ? -11.559 -7.376 18.006 1.00 65.88 115 TRP A C 1
ATOM 912 O O . TRP A 1 115 ? -12.644 -7.454 18.585 1.00 65.88 115 TRP A O 1
ATOM 922 N N . SER A 1 116 ? -10.856 -8.467 17.683 1.00 62.69 116 SER A N 1
ATOM 923 C CA . SER A 1 116 ? -11.342 -9.829 17.939 1.00 62.69 116 SER A CA 1
ATOM 924 C C . SER A 1 116 ? -11.509 -10.131 19.436 1.00 62.69 116 SER A C 1
ATOM 926 O O . SER A 1 116 ? -12.492 -10.765 19.821 1.00 62.69 116 SER A O 1
ATOM 928 N N . ALA A 1 117 ? -10.615 -9.604 20.282 1.00 59.97 117 ALA A N 1
ATOM 929 C CA . ALA A 1 117 ? -10.645 -9.781 21.734 1.00 59.97 117 ALA A CA 1
ATOM 930 C C . ALA A 1 117 ? -11.792 -9.018 22.425 1.00 59.97 117 ALA A C 1
ATOM 932 O O . ALA A 1 117 ? -12.167 -9.344 23.547 1.00 59.97 117 ALA A O 1
ATOM 933 N N . SER A 1 118 ? -12.367 -8.011 21.759 1.00 57.06 118 SER A N 1
ATOM 934 C CA . SER A 1 118 ? -13.455 -7.191 22.310 1.00 57.06 118 SER A CA 1
ATOM 935 C C . SER A 1 118 ? -14.844 -7.838 22.213 1.00 57.06 118 SER A C 1
ATOM 937 O O . SER A 1 118 ? -15.794 -7.347 22.826 1.00 57.06 118 SER A O 1
ATOM 939 N N . LYS A 1 119 ? -14.991 -8.941 21.461 1.00 57.06 119 LYS A N 1
ATOM 940 C CA . LYS A 1 119 ? -16.269 -9.651 21.321 1.00 57.06 119 LYS A CA 1
ATOM 941 C C . LYS A 1 119 ? -16.465 -10.672 22.452 1.00 57.06 119 LYS A C 1
ATOM 943 O O . LYS A 1 119 ? -15.609 -11.540 22.629 1.00 57.06 119 LYS A O 1
ATOM 948 N N . PRO A 1 120 ? -17.599 -10.648 23.175 1.00 44.34 120 PRO A N 1
ATOM 949 C CA . PRO A 1 120 ? -17.893 -11.655 24.189 1.00 44.34 120 PRO A CA 1
ATOM 950 C C . PRO A 1 120 ? -18.151 -13.013 23.515 1.00 44.34 120 PRO A C 1
ATOM 952 O O . PRO A 1 120 ? -19.148 -13.172 22.814 1.00 44.34 120 PRO A O 1
ATOM 955 N N . GLY A 1 121 ? -17.244 -13.981 23.705 1.00 59.41 121 GLY A N 1
ATOM 956 C CA . GLY A 1 121 ? -17.476 -15.380 23.317 1.00 59.41 121 GLY A CA 1
ATOM 957 C C . GLY A 1 121 ? -16.291 -16.199 22.789 1.00 59.41 121 GLY A C 1
ATOM 958 O O . GLY A 1 121 ? -16.466 -17.401 22.627 1.00 59.41 121 GLY A O 1
ATOM 959 N N . ASN A 1 122 ? -15.104 -15.630 22.540 1.00 46.44 122 ASN A N 1
ATOM 960 C CA . ASN A 1 122 ? -13.959 -16.407 22.031 1.00 46.44 122 ASN A CA 1
ATOM 961 C C . ASN A 1 122 ? -12.898 -16.706 23.102 1.00 46.44 122 ASN A C 1
ATOM 963 O O . ASN A 1 122 ? -12.556 -15.857 23.923 1.00 46.44 122 ASN A O 1
ATOM 967 N N . LEU A 1 123 ? -12.422 -17.955 23.069 1.00 47.47 123 LEU A N 1
ATOM 968 C CA . LEU A 1 123 ? -11.513 -18.613 24.009 1.00 47.47 123 LEU A CA 1
ATOM 969 C C . LEU A 1 123 ? -10.319 -17.725 24.390 1.00 47.47 123 LEU A C 1
ATOM 971 O O . LEU A 1 123 ? -9.582 -17.231 23.538 1.00 47.47 123 LEU A O 1
ATOM 975 N N . GLN A 1 124 ? -10.154 -17.531 25.697 1.00 45.44 124 GLN A N 1
ATOM 976 C CA . GLN A 1 124 ? -9.167 -16.641 26.293 1.00 45.44 124 GLN A CA 1
ATOM 977 C C . GLN A 1 124 ? -7.735 -17.107 25.977 1.00 45.44 124 GLN A C 1
ATOM 979 O O . GLN A 1 124 ? -7.247 -18.069 26.563 1.00 45.44 124 GLN A O 1
ATOM 984 N N . PHE A 1 125 ? -7.018 -16.370 25.125 1.00 45.06 125 PHE A N 1
ATOM 985 C CA . PHE A 1 125 ? -5.549 -16.349 25.121 1.00 45.06 125 PHE A CA 1
ATOM 986 C C . PHE A 1 125 ? -5.065 -15.516 26.323 1.00 45.06 125 PHE A C 1
ATOM 988 O O . PHE A 1 125 ? -4.537 -14.418 26.179 1.00 45.06 125 PHE A O 1
ATOM 995 N N . SER A 1 126 ? -5.297 -15.997 27.545 1.00 43.78 126 SER A N 1
ATOM 996 C CA . SER A 1 126 ? -5.041 -15.267 28.798 1.00 43.78 126 SER A CA 1
ATOM 997 C C . SER A 1 126 ? -3.555 -15.113 29.179 1.00 43.78 126 SER A C 1
ATOM 999 O O . SER A 1 126 ? -3.253 -14.861 30.342 1.00 43.78 126 SER A O 1
ATOM 1001 N N . GLN A 1 127 ? -2.604 -15.228 28.241 1.00 45.34 127 GLN A N 1
ATOM 1002 C CA . GLN A 1 127 ? -1.161 -15.224 28.554 1.00 45.34 127 GLN A CA 1
ATOM 1003 C C . GLN A 1 127 ? -0.293 -14.216 27.776 1.00 45.34 127 GLN A C 1
ATOM 1005 O O . GLN A 1 127 ? 0.917 -14.207 27.966 1.00 45.34 127 GLN A O 1
ATOM 1010 N N . LEU A 1 128 ? -0.854 -13.295 26.985 1.00 47.97 128 LEU A N 1
ATOM 1011 C CA . LEU A 1 128 ? -0.099 -12.121 26.507 1.00 47.97 128 LEU A CA 1
ATOM 1012 C C . LEU A 1 128 ? -0.883 -10.857 26.872 1.00 47.97 128 LEU A C 1
ATOM 1014 O O . LEU A 1 128 ? -1.749 -10.398 26.133 1.00 47.97 128 LEU A O 1
ATOM 1018 N N . SER A 1 129 ? -0.674 -10.388 28.104 1.00 49.59 129 SER A N 1
ATOM 1019 C CA . SER A 1 129 ? -1.601 -9.501 28.806 1.00 49.59 129 SER A CA 1
ATOM 1020 C C . SER A 1 129 ? -1.492 -8.006 28.420 1.00 49.59 129 SER A C 1
ATOM 1022 O O . SER A 1 129 ? -0.437 -7.538 27.987 1.00 49.59 129 SER A O 1
ATOM 1024 N N . PRO A 1 130 ? -2.557 -7.210 28.666 1.00 45.91 130 PRO A N 1
ATOM 1025 C CA . PRO A 1 130 ? -2.629 -5.754 28.440 1.00 45.91 130 PRO A CA 1
ATOM 1026 C C . PRO A 1 130 ? -1.703 -4.884 29.315 1.00 45.91 130 PRO A C 1
ATOM 1028 O O . PRO A 1 130 ? -1.688 -3.661 29.165 1.00 45.91 130 PRO A O 1
ATOM 1031 N N . LEU A 1 131 ? -0.940 -5.481 30.236 1.00 48.31 131 LEU A N 1
ATOM 1032 C CA . LEU A 1 131 ? -0.037 -4.765 31.147 1.00 48.31 131 LEU A CA 1
ATOM 1033 C C . LEU A 1 131 ? 1.205 -4.202 30.439 1.00 48.31 131 LEU A C 1
ATOM 1035 O O . LEU A 1 131 ? 1.693 -3.146 3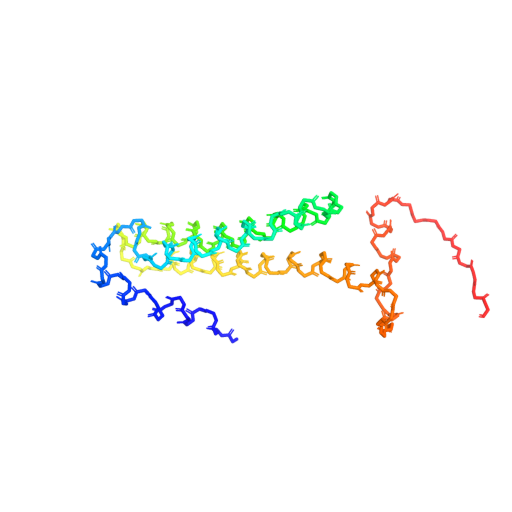0.830 1.00 48.31 131 LEU A O 1
ATOM 1039 N N . GLY A 1 132 ? 1.680 -4.845 29.367 1.00 50.44 132 GLY A N 1
ATOM 1040 C CA . GLY A 1 132 ? 2.862 -4.381 28.627 1.00 50.44 132 GLY A CA 1
ATOM 1041 C C . GLY A 1 132 ? 2.613 -3.123 27.788 1.00 50.44 132 GLY A C 1
ATOM 1042 O O . GLY A 1 132 ? 3.478 -2.260 27.694 1.00 50.44 132 GLY A O 1
ATOM 1043 N N . LEU A 1 133 ? 1.412 -2.984 27.217 1.00 43.53 133 LEU A N 1
ATOM 1044 C CA . LEU A 1 133 ? 1.072 -1.862 26.334 1.00 43.53 133 LEU A CA 1
ATOM 1045 C C . LEU A 1 133 ? 0.721 -0.590 27.124 1.00 43.53 133 LEU A C 1
ATOM 1047 O O . LEU A 1 133 ? 1.074 0.512 26.717 1.00 43.53 133 LEU A O 1
ATOM 1051 N N . LYS A 1 134 ? 0.070 -0.748 28.284 1.00 45.75 134 LYS A N 1
ATOM 1052 C CA . LYS A 1 134 ? -0.284 0.364 29.176 1.00 45.75 134 LYS A CA 1
ATOM 1053 C C . LYS A 1 134 ? 0.939 0.922 29.919 1.00 45.75 134 LYS A C 1
ATOM 1055 O O . LYS A 1 134 ? 1.046 2.130 30.080 1.00 45.75 134 LYS A O 1
ATOM 1060 N N . ALA A 1 135 ? 1.903 0.071 30.283 1.00 51.19 135 ALA A N 1
ATOM 1061 C CA . ALA A 1 135 ? 3.165 0.502 30.893 1.00 51.19 135 ALA A CA 1
ATOM 1062 C C . ALA A 1 135 ? 4.068 1.302 29.930 1.00 51.19 135 ALA A C 1
ATOM 1064 O O . ALA A 1 135 ? 4.793 2.192 30.368 1.00 51.19 135 ALA A O 1
ATOM 1065 N N . LEU A 1 136 ? 4.006 1.016 28.623 1.00 45.78 136 LEU A N 1
ATOM 1066 C CA . LEU A 1 136 ? 4.821 1.698 27.611 1.00 45.78 136 LEU A CA 1
ATOM 1067 C C . LEU A 1 136 ? 4.268 3.078 27.210 1.00 45.78 136 LEU A C 1
ATOM 1069 O O . LEU A 1 136 ? 5.030 3.943 26.791 1.00 45.78 136 LEU A O 1
ATOM 1073 N N . ILE A 1 137 ? 2.950 3.270 27.320 1.00 54.88 137 ILE A N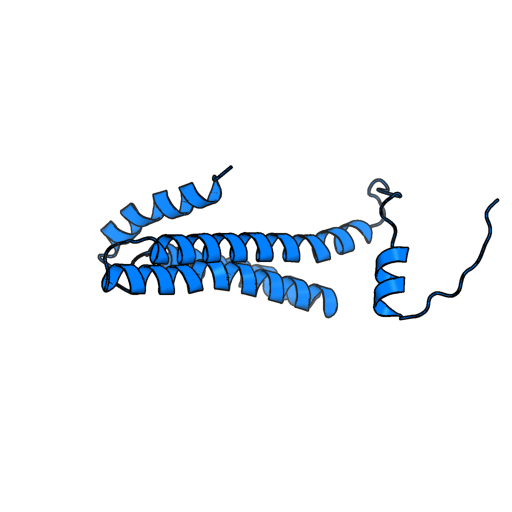 1
ATOM 1074 C CA . ILE A 1 137 ? 2.255 4.517 26.958 1.00 54.88 137 ILE A CA 1
ATOM 1075 C C . ILE A 1 137 ? 2.207 5.497 28.141 1.00 54.88 137 ILE A C 1
ATOM 1077 O O . ILE A 1 137 ? 2.319 6.702 27.930 1.00 54.88 137 ILE A O 1
ATOM 1081 N N . ASP A 1 138 ? 2.094 4.994 29.376 1.00 51.72 138 ASP A N 1
ATOM 1082 C CA . ASP A 1 138 ? 1.824 5.833 30.553 1.00 51.72 138 ASP A CA 1
ATOM 1083 C C . ASP A 1 138 ? 3.091 6.275 31.322 1.00 51.72 138 ASP A C 1
ATOM 1085 O O . ASP A 1 138 ? 2.980 7.061 32.259 1.00 51.72 138 ASP A O 1
ATOM 1089 N N . GLY A 1 139 ? 4.295 5.796 30.970 1.00 48.22 139 GLY A N 1
ATOM 1090 C CA . GLY A 1 139 ? 5.560 6.240 31.586 1.00 48.22 139 GLY A CA 1
ATOM 1091 C C . GLY A 1 139 ? 5.657 6.052 33.109 1.00 48.22 139 GLY A C 1
ATOM 1092 O O . GLY A 1 139 ? 6.490 6.690 33.747 1.00 48.22 139 GLY A O 1
ATOM 1093 N N . ASN A 1 140 ? 4.811 5.205 33.702 1.00 45.66 140 ASN A N 1
ATOM 1094 C CA . ASN A 1 140 ? 4.654 5.097 35.147 1.00 45.66 140 ASN A CA 1
ATOM 1095 C C . ASN A 1 140 ? 4.829 3.642 35.595 1.00 45.66 140 ASN A C 1
ATOM 1097 O O . ASN A 1 140 ? 3.918 2.823 35.462 1.00 45.66 140 ASN A O 1
ATOM 1101 N N . ILE A 1 141 ? 6.018 3.317 36.106 1.00 49.12 141 ILE A N 1
ATOM 1102 C CA . ILE A 1 141 ? 6.291 2.037 36.763 1.00 49.12 141 ILE A CA 1
ATOM 1103 C C . ILE A 1 141 ? 6.249 2.282 38.272 1.00 49.12 141 ILE A C 1
ATOM 1105 O O . ILE A 1 141 ? 7.278 2.535 38.888 1.00 49.12 141 ILE A O 1
ATOM 1109 N N . GLU A 1 142 ? 5.064 2.184 38.871 1.00 41.34 142 GLU A N 1
ATOM 1110 C CA . GLU A 1 142 ? 4.922 1.960 40.313 1.00 41.34 142 GLU A CA 1
ATOM 1111 C C . GLU A 1 142 ? 3.940 0.809 40.564 1.00 41.34 142 GLU A C 1
ATOM 1113 O O . GLU A 1 142 ? 2.898 0.691 39.919 1.00 41.34 142 GLU A O 1
ATOM 1118 N N . GLY A 1 143 ? 4.355 -0.107 41.441 1.00 47.62 143 GLY A N 1
ATOM 1119 C CA . GLY A 1 143 ? 3.809 -1.452 41.572 1.00 47.62 143 GLY A CA 1
ATOM 1120 C C . GLY A 1 143 ? 2.633 -1.631 42.536 1.00 47.62 143 GLY A C 1
ATOM 1121 O O . GLY A 1 143 ? 2.276 -0.760 43.319 1.00 47.62 143 GLY A O 1
ATOM 1122 N N . SER A 1 144 ? 2.059 -2.832 42.479 1.00 34.00 144 SER A N 1
ATOM 1123 C CA . SER A 1 144 ? 1.266 -3.524 43.516 1.00 34.00 144 SER A CA 1
ATOM 1124 C C . SER A 1 144 ? 1.015 -4.949 42.963 1.00 34.00 144 SER A C 1
ATOM 1126 O O . SER A 1 144 ? 0.582 -5.080 41.825 1.00 34.00 144 SER A O 1
ATOM 1128 N N . SER A 1 145 ? 1.504 -6.072 43.525 1.00 42.44 145 SER A N 1
ATOM 1129 C CA . SER A 1 145 ? 1.168 -6.694 44.826 1.00 42.44 145 SER A CA 1
ATOM 1130 C C . SER A 1 145 ? -0.365 -6.729 45.011 1.00 42.44 145 SER A C 1
ATOM 1132 O O . SER A 1 145 ? -0.988 -5.682 44.995 1.00 42.44 145 SER A O 1
ATOM 1134 N N . LEU A 1 146 ? -1.097 -7.842 45.115 1.00 42.44 146 LEU A N 1
ATOM 1135 C CA . LEU A 1 146 ? -0.837 -9.225 45.513 1.00 42.44 146 LEU A CA 1
ATOM 1136 C C . LEU A 1 146 ? -1.935 -10.140 44.930 1.00 42.44 146 LEU A C 1
ATOM 1138 O O . LEU A 1 146 ? -3.039 -9.690 44.626 1.00 42.44 146 LEU A O 1
ATOM 1142 N N . ALA A 1 147 ? -1.607 -11.429 44.840 1.00 35.41 147 ALA A N 1
ATOM 1143 C CA . ALA A 1 147 ? -2.541 -12.545 44.705 1.00 35.41 147 ALA A CA 1
ATOM 1144 C C . ALA A 1 147 ? -3.509 -12.634 45.908 1.00 35.41 147 ALA A C 1
ATOM 1146 O O . ALA A 1 147 ? -3.295 -11.987 46.939 1.00 35.41 147 ALA A O 1
ATOM 1147 N N . PRO A 1 148 ? -4.553 -13.462 45.800 1.00 39.56 148 PRO A N 1
ATOM 1148 C CA . PRO A 1 148 ? -4.425 -14.789 46.414 1.00 39.56 148 PRO A CA 1
ATOM 1149 C C . PRO A 1 148 ? -4.551 -15.952 45.425 1.00 39.56 148 PRO A C 1
ATOM 1151 O O . PRO A 1 148 ? -5.253 -15.804 44.400 1.00 39.56 148 PRO A O 1
#

Foldseek 3Di:
DCVVVVVLVVPQVVQCVVPVDAALCSSVVCVVVVVVVVVVCVVCVVVLVVDDPVLSVLLVQLCCLQCCLVNVLSSVLRNCVRVDPDDVVSVVSVVSSVVSNVVSVVSNVVSVVVVVVPDPDDDDPPPPDPPVVCCVVVVDDDDDDDDD

pLDDT: mean 70.83, std 16.14, range [34.0, 89.88]

Secondary structure (DSSP, 8-state):
--HHHHHHHHHHHHHHHHHT--GGGSSTTHHHHHHHHHHHHHHHHHHHHTS-HHHHHHHHHHHHHHHIIIIIIHHHHHHHHHHS---HHHHHHHHHHHHHHHHHHHHHHHHHHHHHHTSTTS---TTS-THHHHHHHH----------